Protein AF-A0A3M0IEF9-F1 (afdb_monomer_lite)

Organism: NCBI:txid943815

Sequence (135 aa):
MVAGTNDALRLRRPGAFRRDAESLIRDVRLRLGEEVPLVFAGLPRIDGLAALPRRLRLPMSFYVRLLDHKLKTAATRGAAVFHLPSGGPPDLPGDWLAADRFHPSPAGYRAWGRVLASRLATLTETACPPPAADA

InterPro domains:
  IPR013830 SGNH hydrolase-type esterase domain [PF13472] (3-111)
  IPR036514 SGNH hydrolase superfamily [G3DSA:3.40.50.1110] (1-123)

Radius of gyration: 16.73 Å; chains: 1; bounding box: 41×30×55 Å

Secondary structure (DSSP, 8-state):
-B-SHHHHHTT--HHHHHHHHHHHHHHHHHHHTTTS-EEEEPPPP-TT-TTS-HHHHHHHHHHHHHHHHHHHHHHTTSTTEEEE----S-SSSS--B-TTSSSBPHHHHHHHHHHHHHHHHHHHHHHSPPPPPP-

Foldseek 3Di:
DEDQPVCLVVVPPLVNLLVVLLVVLVVCCVPPNLVDAAEDAAFEQCLPQPLDDPVCSVVSNVSSVSSSVSNQVSQVVGRNRYYDHLYYQDPDDDQQDDPSSPHGDPVVVVVSVVVVVVVVVVVCVVPPPPPDPDD

pLDDT: mean 83.56, std 12.31, range [47.25, 95.81]

Structure (mmCIF, N/CA/C/O backbone):
data_AF-A0A3M0IEF9-F1
#
_entry.id   AF-A0A3M0IEF9-F1
#
loop_
_atom_site.group_PDB
_atom_site.id
_atom_site.type_symbol
_atom_site.label_atom_id
_atom_site.label_alt_id
_atom_site.label_comp_id
_atom_site.label_asym_id
_atom_site.label_entity_id
_atom_site.label_seq_id
_atom_site.pdbx_PDB_ins_code
_atom_site.Cartn_x
_atom_site.Cartn_y
_atom_site.Cartn_z
_atom_site.occupancy
_atom_site.B_iso_or_equiv
_atom_site.auth_seq_id
_atom_site.auth_comp_id
_atom_site.auth_asym_id
_atom_site.auth_atom_id
_atom_site.pdbx_PDB_model_num
ATOM 1 N N . MET A 1 1 ? -4.758 -4.369 4.582 1.00 47.25 1 MET A N 1
ATOM 2 C CA . MET A 1 1 ? -5.015 -4.434 3.119 1.00 47.25 1 MET A CA 1
ATOM 3 C C . MET A 1 1 ? -3.740 -4.093 2.354 1.00 47.25 1 MET A C 1
ATOM 5 O O . MET A 1 1 ? -2.970 -3.275 2.848 1.00 47.25 1 MET A O 1
ATOM 9 N N . VAL A 1 2 ? -3.528 -4.698 1.180 1.00 57.09 2 VAL A N 1
ATOM 10 C CA . VAL A 1 2 ? -2.404 -4.413 0.274 1.00 57.09 2 VAL A CA 1
ATOM 11 C C . VAL A 1 2 ? -2.979 -3.850 -1.025 1.00 57.09 2 VAL A C 1
ATOM 13 O O . VAL A 1 2 ? -3.513 -4.593 -1.842 1.00 57.09 2 VAL A O 1
ATOM 16 N N . ALA A 1 3 ? -2.927 -2.533 -1.188 1.00 61.09 3 ALA A N 1
ATOM 17 C CA . ALA A 1 3 ? -3.381 -1.826 -2.383 1.00 61.09 3 ALA A CA 1
ATOM 18 C C . ALA A 1 3 ? -2.466 -0.614 -2.615 1.00 61.09 3 ALA A C 1
ATOM 20 O O . ALA A 1 3 ? -1.934 -0.062 -1.654 1.00 61.09 3 ALA A O 1
ATOM 21 N N . GLY A 1 4 ? -2.255 -0.211 -3.873 1.00 69.19 4 GLY A N 1
ATOM 22 C CA . GLY A 1 4 ? -1.474 0.991 -4.194 1.00 69.19 4 GLY A CA 1
ATOM 23 C C . GLY A 1 4 ? -0.382 0.827 -5.251 1.00 69.19 4 GLY A C 1
ATOM 24 O O . GLY A 1 4 ? -0.127 1.776 -5.986 1.00 69.19 4 GLY A O 1
ATOM 25 N N . THR A 1 5 ? 0.241 -0.349 -5.412 1.00 73.88 5 THR A N 1
ATOM 26 C CA . THR A 1 5 ? 1.252 -0.537 -6.479 1.00 73.88 5 THR A CA 1
ATOM 27 C C . THR A 1 5 ? 0.617 -0.455 -7.868 1.00 73.88 5 THR A C 1
ATOM 29 O O . THR A 1 5 ? 1.138 0.224 -8.747 1.00 73.88 5 THR A O 1
ATOM 32 N N . ASN A 1 6 ? -0.552 -1.073 -8.058 1.00 80.12 6 ASN A N 1
ATOM 33 C CA . ASN A 1 6 ? -1.293 -0.981 -9.320 1.00 80.12 6 ASN A CA 1
ATOM 34 C C . ASN A 1 6 ? -1.809 0.440 -9.579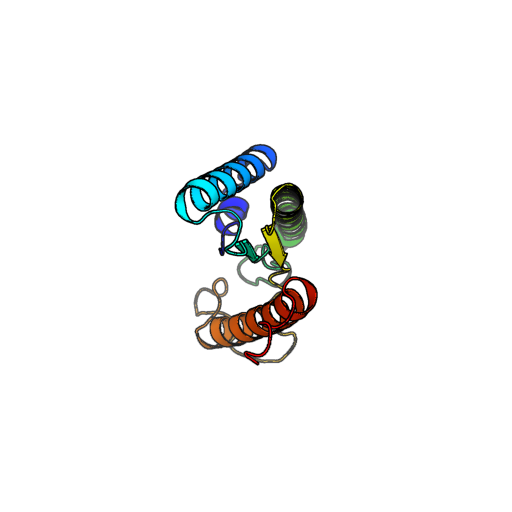 1.00 80.12 6 ASN A C 1
ATOM 36 O O . ASN A 1 6 ? -1.775 0.905 -10.716 1.00 80.12 6 ASN A O 1
ATOM 40 N N . ASP A 1 7 ? -2.235 1.150 -8.536 1.00 81.56 7 ASP A N 1
ATOM 41 C CA . ASP A 1 7 ? -2.638 2.555 -8.618 1.00 81.56 7 ASP A CA 1
ATOM 42 C C . ASP A 1 7 ? -1.467 3.455 -9.019 1.00 81.56 7 ASP A C 1
ATOM 44 O O . ASP A 1 7 ? -1.632 4.354 -9.845 1.00 81.56 7 ASP A O 1
ATOM 48 N N . ALA A 1 8 ? -0.270 3.167 -8.498 1.00 78.62 8 ALA A N 1
ATOM 49 C CA . ALA A 1 8 ? 0.958 3.845 -8.883 1.00 78.62 8 ALA A CA 1
ATOM 50 C C . ALA A 1 8 ? 1.296 3.602 -10.359 1.00 78.62 8 ALA A C 1
ATOM 52 O O . ALA A 1 8 ? 1.557 4.553 -11.093 1.00 78.62 8 ALA A O 1
ATOM 53 N N . LEU A 1 9 ? 1.238 2.345 -10.813 1.00 79.75 9 LEU A N 1
ATOM 54 C CA . LEU A 1 9 ? 1.492 1.977 -12.211 1.00 79.75 9 LEU A CA 1
ATOM 55 C C . LEU A 1 9 ? 0.469 2.584 -13.180 1.00 79.75 9 LEU A C 1
ATOM 57 O O . LEU A 1 9 ? 0.818 2.933 -14.303 1.00 79.75 9 LEU A O 1
ATOM 61 N N . ARG A 1 10 ? -0.786 2.736 -12.746 1.00 84.69 10 ARG A N 1
ATOM 62 C CA . ARG A 1 10 ? -1.868 3.356 -13.527 1.00 84.69 10 ARG A CA 1
ATOM 63 C C . ARG A 1 10 ? -1.945 4.876 -13.367 1.00 84.69 10 ARG A C 1
ATOM 65 O O . ARG A 1 10 ? -2.877 5.486 -13.887 1.00 84.69 10 ARG A O 1
ATOM 72 N N . LEU A 1 11 ? -1.002 5.489 -12.647 1.00 85.62 11 LEU A N 1
ATOM 73 C CA . LEU A 1 11 ? -0.954 6.931 -12.395 1.00 85.62 11 LEU A CA 1
ATOM 74 C C . LEU A 1 11 ? -2.266 7.488 -11.809 1.00 85.62 11 LEU A C 1
ATOM 76 O O . LEU A 1 11 ? -2.747 8.568 -12.176 1.00 85.62 11 LEU A O 1
ATOM 80 N N . ARG A 1 12 ? -2.861 6.753 -10.861 1.00 91.38 12 ARG A N 1
ATOM 81 C CA . ARG A 1 12 ? -4.086 7.163 -10.168 1.00 91.38 12 ARG A CA 1
ATOM 82 C C . ARG A 1 12 ? -3.866 8.485 -9.434 1.00 91.38 12 ARG A C 1
ATOM 84 O O . ARG A 1 12 ? -3.071 8.579 -8.506 1.00 91.38 12 ARG A O 1
ATOM 91 N N . ARG A 1 13 ? -4.632 9.520 -9.797 1.00 94.38 13 ARG A N 1
ATOM 92 C CA . ARG A 1 13 ? -4.536 10.854 -9.173 1.00 94.38 13 ARG A CA 1
ATOM 93 C C . ARG A 1 13 ? -4.494 10.744 -7.634 1.00 94.38 13 ARG A C 1
ATOM 95 O O . ARG A 1 13 ? -5.427 10.175 -7.069 1.00 94.38 13 ARG A O 1
ATOM 102 N N . PRO A 1 14 ? -3.507 11.345 -6.938 1.00 94.62 14 PRO A N 1
ATOM 103 C CA . PRO A 1 14 ? -3.331 11.152 -5.493 1.00 94.62 14 PRO A CA 1
ATOM 104 C C . PRO A 1 14 ? -4.563 11.503 -4.649 1.00 94.62 14 PRO A C 1
ATOM 106 O O . PRO A 1 14 ? -4.851 10.852 -3.650 1.00 94.62 14 PRO A O 1
ATOM 109 N N . GLY A 1 15 ? -5.322 12.524 -5.059 1.00 94.75 15 GLY A N 1
ATOM 110 C CA . GLY A 1 15 ? -6.578 12.883 -4.397 1.00 94.75 15 GLY A CA 1
ATOM 111 C C . GLY A 1 15 ? -7.692 11.851 -4.596 1.00 94.75 15 GLY A C 1
ATOM 112 O O . GLY A 1 15 ? -8.485 11.651 -3.684 1.00 94.75 15 GLY A O 1
ATOM 113 N N . ALA A 1 16 ? -7.743 11.187 -5.756 1.00 94.31 16 ALA A N 1
ATOM 114 C CA . ALA A 1 16 ? -8.682 10.095 -6.001 1.00 94.31 16 ALA A CA 1
ATOM 115 C C . ALA A 1 16 ? -8.291 8.862 -5.183 1.00 94.31 16 ALA A C 1
ATOM 117 O O . ALA A 1 16 ? -9.122 8.358 -4.447 1.00 94.31 16 ALA A O 1
ATOM 118 N N . PHE A 1 17 ? -7.009 8.486 -5.196 1.00 94.56 17 PHE A N 1
ATOM 119 C CA . PHE A 1 17 ? -6.489 7.388 -4.379 1.00 94.56 17 PHE A CA 1
ATOM 120 C C . PHE A 1 17 ? -6.793 7.566 -2.880 1.00 94.56 17 PHE A C 1
ATOM 122 O O . PHE A 1 17 ? -7.253 6.634 -2.227 1.00 94.56 17 PHE A O 1
ATOM 129 N N . ARG A 1 18 ? -6.623 8.783 -2.334 1.00 95.19 18 ARG A N 1
ATOM 130 C CA . ARG A 1 18 ? -7.014 9.076 -0.944 1.00 95.19 18 ARG A CA 1
ATOM 131 C C . ARG A 1 18 ? -8.507 8.840 -0.706 1.00 95.19 18 ARG A C 1
ATOM 133 O O . ARG A 1 18 ? -8.856 8.216 0.284 1.00 95.19 18 ARG A O 1
ATOM 140 N N . ARG A 1 19 ? -9.370 9.349 -1.591 1.00 95.38 19 ARG A N 1
ATOM 141 C CA . ARG A 1 19 ? -10.827 9.182 -1.462 1.00 95.38 19 ARG A CA 1
ATOM 142 C C . ARG A 1 19 ? -11.241 7.719 -1.562 1.00 95.38 19 ARG A C 1
ATOM 144 O O . ARG A 1 19 ? -12.121 7.301 -0.823 1.00 95.38 19 ARG A O 1
ATOM 151 N N . ASP A 1 20 ? -10.591 6.957 -2.435 1.00 94.44 20 ASP A N 1
ATOM 152 C CA . ASP A 1 20 ? -10.822 5.521 -2.587 1.00 94.44 20 ASP A CA 1
ATOM 153 C C . ASP A 1 20 ? -10.462 4.793 -1.269 1.00 94.44 20 ASP A C 1
ATOM 155 O O . ASP A 1 20 ? -11.247 3.987 -0.770 1.00 94.44 20 ASP A O 1
ATOM 159 N N . ALA A 1 21 ? -9.342 5.158 -0.628 1.00 94.62 21 ALA A N 1
ATOM 160 C CA . ALA A 1 21 ? -8.966 4.641 0.692 1.00 94.62 21 ALA A CA 1
ATOM 161 C C . ALA A 1 21 ? -9.931 5.076 1.814 1.00 94.62 21 ALA A C 1
ATOM 163 O O . ALA A 1 21 ? -10.319 4.251 2.637 1.00 94.62 21 ALA A O 1
ATOM 164 N N . GLU A 1 22 ? -10.352 6.345 1.843 1.00 95.81 22 GLU A N 1
ATOM 165 C CA . GLU A 1 22 ? -11.343 6.865 2.802 1.00 95.81 22 GLU A CA 1
ATOM 166 C C . GLU A 1 22 ? -12.699 6.147 2.651 1.00 95.81 22 GLU A C 1
ATOM 168 O O . GLU A 1 22 ? -13.323 5.784 3.648 1.00 95.81 22 GLU A O 1
ATOM 173 N N . SER A 1 23 ? -13.128 5.876 1.412 1.00 95.25 23 SER A N 1
ATOM 174 C CA . SER A 1 23 ? -14.337 5.098 1.122 1.00 95.25 23 SER A CA 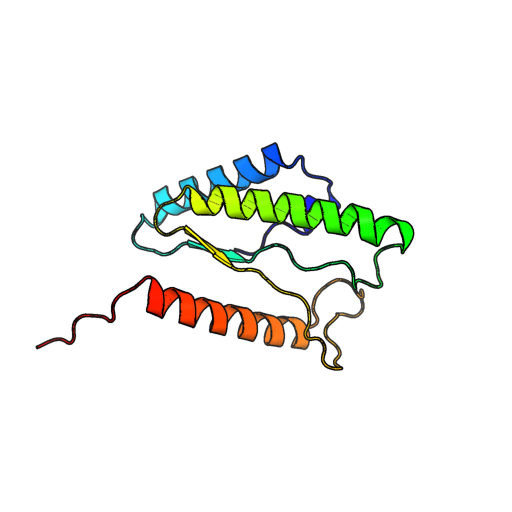1
ATOM 175 C C . SER A 1 23 ? -14.218 3.678 1.656 1.00 95.25 23 SER A C 1
ATOM 177 O O . SER A 1 23 ? -15.114 3.213 2.348 1.00 95.25 23 SER A O 1
ATOM 179 N N . LEU A 1 24 ? -13.091 3.012 1.398 1.00 94.12 24 LEU A N 1
ATOM 180 C CA . LEU A 1 24 ? -12.866 1.661 1.892 1.00 94.12 24 LEU A CA 1
ATOM 181 C C . LEU A 1 24 ? -12.889 1.593 3.423 1.00 94.12 24 LEU A C 1
ATOM 183 O O . LEU A 1 24 ? -13.494 0.677 3.973 1.00 94.12 24 LEU A O 1
ATOM 187 N N . ILE A 1 25 ? -12.247 2.546 4.111 1.00 95.06 25 ILE A N 1
ATOM 188 C CA . ILE A 1 25 ? -12.283 2.624 5.580 1.00 95.06 25 ILE A CA 1
ATOM 189 C C . ILE A 1 25 ? -13.736 2.681 6.046 1.00 95.06 25 ILE A C 1
ATOM 191 O O . ILE A 1 25 ? -14.142 1.861 6.865 1.00 95.06 25 ILE A O 1
ATOM 195 N N . ARG A 1 26 ? -14.530 3.606 5.494 1.00 95.62 26 ARG A N 1
ATOM 196 C CA . ARG A 1 26 ? -15.948 3.746 5.840 1.00 95.62 26 ARG A CA 1
ATOM 197 C C . ARG A 1 26 ? -16.714 2.443 5.607 1.00 95.62 26 ARG A C 1
ATOM 199 O O . ARG A 1 26 ? -17.435 2.003 6.494 1.00 95.62 26 ARG A O 1
ATOM 206 N N . ASP A 1 27 ? -16.537 1.812 4.453 1.00 95.38 27 ASP A N 1
ATOM 207 C CA . ASP A 1 27 ? -17.291 0.612 4.080 1.00 95.38 27 ASP A CA 1
ATOM 208 C C . ASP A 1 27 ? -16.922 -0.597 4.963 1.00 95.38 27 ASP A C 1
ATOM 210 O O . ASP A 1 27 ? -17.785 -1.409 5.299 1.00 95.38 27 ASP A O 1
ATOM 214 N N . VAL A 1 28 ? -15.660 -0.699 5.397 1.00 94.56 28 VAL A N 1
ATOM 215 C CA . VAL A 1 28 ? -15.220 -1.694 6.388 1.00 94.56 28 VAL A CA 1
ATOM 216 C C . VAL A 1 28 ? -15.813 -1.391 7.764 1.00 94.56 28 VAL A C 1
ATOM 218 O O . VAL A 1 28 ? -16.334 -2.301 8.407 1.00 94.56 28 VAL A O 1
ATOM 221 N N . ARG A 1 29 ? -15.796 -0.125 8.202 1.00 94.00 29 ARG A N 1
ATOM 222 C CA . ARG A 1 29 ? -16.377 0.295 9.489 1.00 94.00 29 ARG A CA 1
ATOM 223 C C . ARG A 1 29 ? -17.871 0.022 9.574 1.00 94.00 29 ARG A C 1
ATOM 225 O O . ARG A 1 29 ? -18.328 -0.474 10.596 1.00 94.00 29 ARG A O 1
ATOM 232 N N . LEU A 1 30 ? -18.608 0.238 8.486 1.00 95.38 30 LEU A N 1
ATOM 233 C CA . LEU A 1 30 ? -20.035 -0.089 8.412 1.00 95.38 30 LEU A CA 1
ATOM 234 C C . LEU A 1 30 ? -20.329 -1.583 8.617 1.00 95.38 30 LEU A C 1
ATOM 236 O O . LEU A 1 30 ? -21.442 -1.928 8.998 1.00 95.38 30 LEU A O 1
ATOM 240 N N . ARG A 1 31 ? -19.362 -2.471 8.352 1.00 95.38 31 ARG A N 1
ATOM 241 C CA . ARG A 1 31 ? -19.542 -3.928 8.459 1.00 95.38 31 ARG A CA 1
ATOM 242 C C . ARG A 1 31 ? -18.954 -4.528 9.730 1.00 95.38 31 ARG A C 1
ATOM 244 O O . ARG A 1 31 ? -19.496 -5.509 10.221 1.00 95.38 31 ARG A O 1
ATOM 251 N N . LEU A 1 32 ? -17.833 -3.992 10.210 1.00 93.31 32 LEU A N 1
ATOM 252 C CA . LEU A 1 32 ? -17.039 -4.583 11.294 1.00 93.31 32 LEU A CA 1
ATOM 253 C C . LEU A 1 32 ? -16.974 -3.714 12.559 1.00 93.31 32 LEU A C 1
ATOM 255 O O . LEU A 1 32 ? -16.393 -4.142 13.550 1.00 93.31 32 LEU A O 1
ATOM 259 N N . GLY A 1 33 ? -17.532 -2.500 12.534 1.00 90.75 33 GLY A N 1
ATOM 260 C CA . GLY A 1 33 ? -17.438 -1.553 13.645 1.00 90.75 33 GLY A CA 1
ATOM 261 C C . GLY A 1 33 ? -16.040 -0.951 13.822 1.00 90.75 33 GLY A C 1
ATOM 262 O O . GLY A 1 33 ? -15.133 -1.149 13.005 1.00 90.75 33 GLY A O 1
ATOM 263 N N . GLU A 1 34 ? -15.868 -0.159 14.881 1.00 88.88 34 GLU A N 1
ATOM 264 C CA . GLU A 1 34 ? -14.597 0.507 15.215 1.00 88.88 34 GLU A CA 1
ATOM 265 C C . GLU A 1 34 ? -13.667 -0.349 16.083 1.00 88.88 34 GLU A C 1
ATOM 267 O O . GLU A 1 34 ? -12.459 -0.120 16.084 1.00 88.88 34 GLU A O 1
ATOM 272 N N . GLU A 1 35 ? -14.208 -1.378 16.740 1.00 86.31 35 GLU A N 1
ATOM 273 C CA . GLU A 1 35 ? -13.473 -2.270 17.646 1.00 86.31 35 GLU A CA 1
ATOM 274 C C . GLU A 1 35 ? -12.418 -3.116 16.926 1.00 86.31 35 GLU A C 1
ATOM 276 O O . GLU A 1 35 ? -11.394 -3.457 17.508 1.00 86.31 35 GLU A O 1
ATOM 281 N N . VAL A 1 36 ? -12.632 -3.430 15.643 1.00 88.88 36 VAL A N 1
ATOM 282 C CA . VAL A 1 36 ? -11.690 -4.220 14.840 1.00 88.88 36 VAL A CA 1
ATOM 283 C C . VAL A 1 36 ? -10.607 -3.303 14.258 1.00 88.88 36 VAL A C 1
ATOM 285 O O . VAL A 1 36 ? -10.917 -2.493 13.382 1.00 88.88 36 VAL A O 1
ATOM 288 N N . PRO A 1 37 ? -9.325 -3.403 14.650 1.00 90.38 37 PRO A N 1
ATOM 289 C CA . PRO A 1 37 ? -8.287 -2.536 14.101 1.00 90.38 37 PRO A CA 1
ATOM 290 C C . PRO A 1 37 ? -8.131 -2.724 12.589 1.00 90.38 37 PRO A C 1
ATOM 292 O O . PRO A 1 37 ? -8.048 -3.847 12.087 1.00 90.38 37 PRO A O 1
ATOM 295 N N . LEU A 1 38 ? -8.043 -1.618 11.849 1.00 92.31 38 LEU A N 1
ATOM 296 C CA . LEU A 1 38 ? -7.789 -1.651 10.411 1.00 92.31 38 LEU A CA 1
ATOM 297 C C . LEU A 1 38 ? -6.354 -1.221 10.139 1.00 92.31 38 LEU A C 1
ATOM 299 O O . LEU A 1 38 ? -5.941 -0.136 10.536 1.00 92.31 38 LEU A O 1
ATOM 303 N N . VAL A 1 39 ? -5.603 -2.041 9.405 1.00 92.31 39 VAL A N 1
ATOM 304 C CA . VAL A 1 39 ? -4.208 -1.734 9.074 1.00 92.31 39 VAL A CA 1
ATOM 305 C C . VAL A 1 39 ? -3.981 -1.736 7.567 1.00 92.31 39 VAL A C 1
ATOM 307 O O . VAL A 1 39 ? -4.239 -2.719 6.856 1.00 92.31 39 VAL A O 1
ATOM 310 N N . PHE A 1 40 ? -3.457 -0.621 7.067 1.00 93.12 40 PHE A N 1
ATOM 311 C CA . PHE A 1 40 ? -2.915 -0.512 5.722 1.00 93.12 40 PHE A CA 1
ATOM 312 C C . PHE A 1 40 ? -1.440 -0.887 5.724 1.00 93.12 40 PHE A C 1
ATOM 314 O O . PHE A 1 40 ? -0.644 -0.274 6.435 1.00 93.12 40 PHE A O 1
ATOM 321 N N . ALA A 1 41 ? -1.072 -1.857 4.888 1.00 91.25 41 ALA A N 1
ATOM 322 C CA . ALA A 1 41 ? 0.314 -1.993 4.480 1.00 91.25 41 ALA A CA 1
ATOM 323 C C . ALA A 1 41 ? 0.597 -0.873 3.474 1.00 91.25 41 ALA A C 1
ATOM 325 O O . ALA A 1 41 ? -0.126 -0.728 2.487 1.00 91.25 41 ALA A O 1
ATOM 326 N N . GLY A 1 42 ? 1.610 -0.062 3.757 1.00 91.06 42 GLY A N 1
ATOM 327 C CA . GLY A 1 42 ? 2.036 1.031 2.896 1.00 91.06 42 GLY A CA 1
ATOM 328 C C . GLY A 1 42 ? 2.485 0.545 1.522 1.00 91.06 42 GLY A C 1
ATOM 329 O O . GLY A 1 42 ? 2.596 -0.651 1.260 1.00 91.06 42 GLY A O 1
ATOM 330 N N . LEU A 1 43 ? 2.775 1.470 0.620 1.00 89.94 43 LEU A N 1
ATOM 331 C CA . LEU A 1 43 ? 3.291 1.084 -0.687 1.00 89.94 43 LEU A CA 1
ATOM 332 C C . LEU A 1 43 ? 4.774 0.685 -0.573 1.00 89.94 43 LEU A C 1
ATOM 334 O O . LEU A 1 43 ? 5.514 1.258 0.235 1.00 89.94 43 LEU A O 1
ATOM 338 N N . PRO A 1 44 ? 5.228 -0.302 -1.365 1.00 84.88 44 PRO A N 1
ATOM 339 C CA . PRO A 1 44 ? 6.600 -0.775 -1.302 1.00 84.88 44 PRO A CA 1
ATOM 340 C C . PRO A 1 44 ? 7.575 0.255 -1.869 1.00 84.88 44 PRO A C 1
ATOM 342 O O . PRO A 1 44 ? 7.247 1.069 -2.734 1.00 84.88 44 PRO A O 1
ATOM 345 N N . ARG A 1 45 ? 8.827 0.158 -1.431 1.00 81.81 45 ARG A N 1
ATOM 346 C CA . ARG A 1 45 ? 9.948 0.820 -2.101 1.00 81.81 45 ARG A CA 1
ATOM 347 C C . ARG A 1 45 ? 10.198 0.171 -3.465 1.00 81.81 45 ARG A C 1
ATOM 349 O O . ARG A 1 45 ? 10.373 -1.040 -3.544 1.00 81.81 45 ARG A O 1
ATOM 356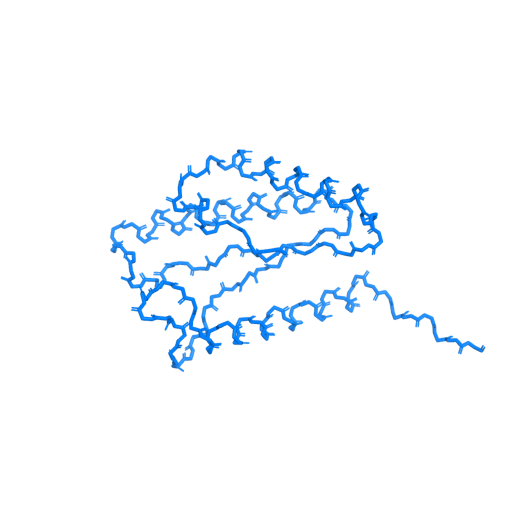 N N . ILE A 1 46 ? 10.203 0.974 -4.530 1.00 80.00 46 ILE A N 1
ATOM 357 C CA . ILE A 1 46 ? 10.356 0.499 -5.920 1.00 80.00 46 ILE A CA 1
ATOM 358 C C . ILE A 1 46 ? 11.653 0.967 -6.593 1.00 80.00 46 ILE A C 1
ATOM 360 O O . ILE A 1 46 ? 11.905 0.643 -7.752 1.00 80.00 46 ILE A O 1
ATOM 364 N N . ASP A 1 47 ? 12.494 1.710 -5.875 1.00 73.94 47 ASP A N 1
ATOM 365 C CA . ASP A 1 47 ? 13.774 2.242 -6.348 1.00 73.94 47 ASP A CA 1
ATOM 366 C C . ASP A 1 47 ? 14.747 1.140 -6.806 1.00 73.94 47 ASP A C 1
ATOM 368 O O . ASP A 1 47 ? 15.504 1.342 -7.759 1.00 73.94 47 ASP A O 1
ATOM 372 N N . GLY A 1 48 ? 14.668 -0.044 -6.188 1.00 73.06 48 GLY A N 1
ATOM 373 C CA . GLY A 1 48 ? 15.477 -1.219 -6.523 1.00 73.06 48 GLY A CA 1
ATOM 374 C C . GLY A 1 48 ? 14.916 -2.124 -7.628 1.00 73.06 48 GLY A C 1
ATOM 375 O O . GLY A 1 48 ? 15.573 -3.096 -7.994 1.00 73.06 48 GLY A O 1
ATOM 376 N N . LEU A 1 49 ? 13.726 -1.849 -8.182 1.00 74.25 49 LEU A N 1
ATOM 377 C CA . LEU A 1 49 ? 13.110 -2.754 -9.159 1.00 74.25 49 LEU A CA 1
ATOM 378 C C . LEU A 1 49 ? 13.851 -2.732 -10.502 1.00 74.25 49 LEU A C 1
ATOM 380 O O . LEU A 1 49 ? 13.860 -1.738 -11.236 1.00 74.25 49 LEU A O 1
ATOM 384 N N . ALA A 1 50 ? 14.432 -3.879 -10.860 1.00 70.75 50 ALA A N 1
ATOM 385 C CA . ALA A 1 50 ? 15.146 -4.070 -12.119 1.00 70.75 50 ALA A CA 1
ATOM 386 C C . ALA A 1 50 ? 14.226 -3.957 -13.346 1.00 70.75 50 ALA A C 1
ATOM 388 O O . ALA A 1 50 ? 14.686 -3.554 -14.413 1.00 70.75 50 ALA A O 1
ATOM 389 N N . ALA A 1 51 ? 12.940 -4.286 -13.191 1.00 75.75 51 ALA A N 1
ATOM 390 C CA . ALA A 1 51 ? 11.925 -4.161 -14.234 1.00 75.75 51 ALA A CA 1
ATOM 391 C C . ALA A 1 51 ? 11.616 -2.702 -14.619 1.00 75.75 51 ALA A C 1
ATOM 393 O O . ALA A 1 51 ? 11.115 -2.451 -15.713 1.00 75.75 51 ALA A O 1
ATOM 394 N N . LEU A 1 52 ? 11.931 -1.726 -13.757 1.00 76.88 52 LEU A N 1
ATOM 395 C CA . LEU A 1 52 ? 11.630 -0.326 -14.024 1.00 76.88 52 LEU A CA 1
ATOM 396 C C . LEU A 1 52 ? 12.786 0.352 -14.787 1.00 76.88 52 LEU A C 1
ATOM 398 O O . LEU A 1 52 ? 13.929 0.327 -14.302 1.00 76.88 52 LEU A O 1
ATOM 402 N N . PRO A 1 53 ? 12.521 1.009 -15.939 1.00 84.62 53 PRO A N 1
ATOM 403 C CA . PRO A 1 53 ? 13.547 1.731 -16.684 1.00 84.62 53 PRO A CA 1
ATOM 404 C C . PRO A 1 53 ? 14.266 2.740 -15.789 1.00 84.62 53 PRO A C 1
ATOM 406 O O . PRO A 1 53 ? 13.626 3.503 -15.066 1.00 84.62 53 PRO A O 1
ATOM 409 N N . ARG A 1 54 ? 15.603 2.794 -15.856 1.00 85.75 54 ARG A N 1
ATOM 410 C CA . ARG A 1 54 ? 16.438 3.625 -14.963 1.00 85.75 54 ARG A CA 1
ATOM 411 C C . ARG A 1 54 ? 15.996 5.094 -14.908 1.00 85.75 54 ARG A C 1
ATOM 413 O O . ARG A 1 54 ? 16.031 5.695 -13.841 1.00 85.75 54 ARG A O 1
ATOM 420 N N . ARG A 1 55 ? 15.528 5.647 -16.034 1.00 87.62 55 ARG A N 1
ATOM 421 C CA . ARG A 1 55 ? 15.017 7.029 -16.140 1.00 87.62 55 ARG A CA 1
ATOM 422 C C . ARG A 1 55 ? 13.708 7.247 -15.366 1.00 87.62 55 ARG A C 1
ATOM 424 O O . ARG A 1 55 ? 13.461 8.348 -14.895 1.00 87.62 55 ARG A O 1
ATOM 431 N N . LEU A 1 56 ? 12.898 6.199 -15.209 1.00 87.25 56 LEU A N 1
ATOM 432 C CA . LEU A 1 56 ? 11.607 6.236 -14.518 1.00 87.25 56 LEU A CA 1
ATOM 433 C C . LEU A 1 56 ? 11.702 5.873 -13.034 1.00 87.25 56 LEU A C 1
ATOM 435 O O . LEU A 1 56 ? 10.759 6.144 -12.297 1.00 87.25 56 LEU A O 1
ATOM 439 N N . ARG A 1 57 ? 12.829 5.323 -12.564 1.00 86.44 57 ARG A N 1
ATOM 440 C CA . ARG A 1 57 ? 12.994 4.934 -11.152 1.00 86.44 57 ARG A CA 1
ATOM 441 C C . ARG A 1 57 ? 12.765 6.087 -10.190 1.00 86.44 57 ARG A C 1
ATOM 443 O O . ARG A 1 57 ? 11.998 5.933 -9.245 1.00 86.44 57 ARG A O 1
ATOM 450 N N . LEU A 1 58 ? 13.390 7.237 -10.442 1.00 88.56 58 LEU A N 1
ATOM 451 C CA . LEU A 1 58 ? 13.286 8.388 -9.546 1.00 88.56 58 LEU A CA 1
ATOM 452 C C . LEU A 1 58 ? 11.864 8.987 -9.556 1.00 88.56 58 LEU A C 1
ATOM 454 O O . LEU A 1 58 ? 11.264 9.053 -8.481 1.00 88.56 58 LEU A O 1
ATOM 458 N N . PRO A 1 59 ? 11.267 9.336 -10.720 1.00 90.56 59 PRO A N 1
ATOM 459 C CA . PRO A 1 59 ? 9.902 9.868 -10.761 1.00 90.56 59 PRO A CA 1
ATOM 460 C C . PRO A 1 59 ? 8.867 8.914 -10.159 1.00 90.56 59 PRO A C 1
ATOM 462 O O . PRO A 1 59 ? 8.030 9.335 -9.364 1.00 90.56 59 PRO A O 1
ATOM 465 N N . MET A 1 60 ? 8.954 7.618 -10.471 1.00 89.00 60 MET A N 1
ATOM 466 C CA . MET A 1 60 ? 8.024 6.629 -9.925 1.00 89.00 60 MET A CA 1
ATOM 467 C C . MET A 1 60 ? 8.211 6.438 -8.423 1.00 89.00 60 MET A C 1
ATOM 469 O O . MET A 1 60 ? 7.223 6.312 -7.710 1.00 89.00 60 MET A O 1
ATOM 473 N N . SER A 1 61 ? 9.446 6.475 -7.916 1.00 88.75 61 SER A N 1
ATOM 474 C CA . SER A 1 61 ? 9.694 6.408 -6.471 1.00 88.75 61 SER A CA 1
ATOM 475 C C . SER A 1 61 ? 9.062 7.592 -5.739 1.00 88.75 61 SER A C 1
ATOM 477 O O . SER A 1 61 ? 8.424 7.404 -4.705 1.00 88.75 61 SER A O 1
ATOM 479 N N . PHE A 1 62 ? 9.174 8.809 -6.283 1.00 91.81 62 PHE A N 1
ATOM 480 C CA . PHE A 1 62 ? 8.470 9.969 -5.729 1.00 91.81 62 PHE A CA 1
ATOM 481 C C . PHE A 1 62 ? 6.958 9.791 -5.776 1.00 91.81 62 PHE A C 1
ATOM 483 O O . PHE A 1 62 ? 6.271 10.082 -4.797 1.00 91.81 62 PHE A O 1
ATOM 490 N N . TYR A 1 63 ? 6.444 9.283 -6.890 1.00 92.62 63 TYR A N 1
ATOM 491 C CA . TYR A 1 63 ? 5.018 9.084 -7.069 1.00 92.62 63 TYR A CA 1
ATOM 492 C C . TYR A 1 63 ? 4.439 8.041 -6.105 1.00 92.62 63 TYR A C 1
ATOM 494 O O . TYR A 1 63 ? 3.426 8.292 -5.455 1.00 92.62 63 TYR A O 1
ATOM 502 N N . VAL A 1 64 ? 5.127 6.914 -5.925 1.00 91.56 64 VAL A N 1
ATOM 503 C CA . VAL A 1 64 ? 4.764 5.889 -4.941 1.00 91.56 64 VAL A CA 1
ATOM 504 C C . VAL A 1 64 ? 4.785 6.454 -3.524 1.00 91.56 64 VAL A C 1
ATOM 506 O O . VAL A 1 64 ? 3.827 6.259 -2.781 1.00 91.56 64 VAL A O 1
ATOM 509 N N . ARG A 1 65 ? 5.816 7.226 -3.157 1.00 92.12 65 ARG A N 1
ATOM 510 C CA . ARG A 1 65 ? 5.881 7.896 -1.845 1.00 92.12 65 ARG A CA 1
ATOM 511 C C . ARG A 1 65 ? 4.749 8.903 -1.649 1.00 92.12 65 ARG A C 1
ATOM 513 O O . ARG A 1 65 ? 4.238 9.041 -0.541 1.00 92.12 65 ARG A O 1
ATOM 520 N N . LEU A 1 66 ? 4.345 9.600 -2.710 1.00 94.50 66 LEU A N 1
ATOM 521 C CA . LEU A 1 66 ? 3.214 10.521 -2.669 1.00 94.50 66 LEU A CA 1
ATOM 522 C C . LEU A 1 66 ? 1.899 9.775 -2.415 1.00 94.50 66 LEU A C 1
ATOM 524 O O . LEU A 1 66 ? 1.113 10.218 -1.578 1.00 94.50 66 LEU A O 1
ATOM 528 N N . LEU A 1 67 ? 1.661 8.654 -3.100 1.00 94.81 67 LEU A N 1
ATOM 529 C CA . LEU A 1 67 ? 0.482 7.821 -2.855 1.00 94.81 67 LEU A CA 1
ATOM 530 C C . LEU A 1 67 ? 0.503 7.218 -1.445 1.00 94.81 67 LEU A C 1
ATOM 532 O O . LEU A 1 67 ? -0.499 7.312 -0.741 1.00 94.81 67 LEU A O 1
ATOM 536 N N . ASP A 1 68 ? 1.646 6.710 -0.984 1.00 94.62 68 ASP A N 1
ATOM 537 C CA . ASP A 1 68 ? 1.801 6.195 0.382 1.00 94.62 68 ASP A CA 1
ATOM 538 C C . ASP A 1 68 ? 1.498 7.261 1.442 1.00 94.62 68 ASP A C 1
ATOM 540 O O . ASP A 1 68 ? 0.763 7.018 2.398 1.00 94.62 68 ASP A O 1
ATOM 544 N N . HIS A 1 69 ? 1.959 8.495 1.227 1.00 94.94 69 HIS A N 1
ATOM 545 C CA . HIS A 1 69 ? 1.626 9.617 2.100 1.00 94.94 69 HIS A CA 1
ATOM 546 C C . HIS A 1 69 ? 0.116 9.913 2.128 1.00 94.94 69 HIS A C 1
ATOM 548 O O . HIS A 1 69 ? -0.443 10.232 3.184 1.00 94.94 69 HIS A O 1
ATOM 554 N N . LYS A 1 70 ? -0.578 9.789 0.987 1.00 95.56 70 LYS A N 1
ATOM 555 C CA . LYS A 1 70 ? -2.042 9.916 0.939 1.00 95.56 70 LYS A CA 1
ATOM 556 C C . LYS A 1 70 ? -2.747 8.774 1.667 1.00 95.56 70 LYS A C 1
ATOM 558 O O . LYS A 1 70 ? -3.717 9.056 2.368 1.00 95.56 70 LYS A O 1
ATOM 563 N N . LEU A 1 71 ? -2.240 7.544 1.570 1.00 95.06 71 LEU A N 1
ATOM 564 C CA . LEU A 1 71 ? -2.755 6.399 2.326 1.00 95.06 71 LEU A CA 1
ATOM 565 C C . LEU A 1 71 ? -2.601 6.617 3.833 1.00 95.06 71 LEU A C 1
ATOM 567 O O . LEU A 1 71 ? -3.561 6.466 4.584 1.00 95.06 71 LEU A O 1
ATOM 571 N N . LYS A 1 72 ? -1.418 7.070 4.266 1.00 95.25 72 LYS A N 1
ATOM 572 C CA . LYS A 1 72 ? -1.155 7.433 5.661 1.00 95.25 72 LYS A CA 1
ATOM 573 C C . LYS A 1 72 ? -2.096 8.534 6.150 1.00 95.25 72 LYS A C 1
ATOM 575 O O . LYS A 1 72 ? -2.644 8.417 7.238 1.00 95.25 72 LYS A O 1
ATOM 580 N N . THR A 1 73 ? -2.330 9.567 5.338 1.00 95.62 73 THR A N 1
ATOM 581 C CA . THR A 1 73 ? -3.263 10.656 5.683 1.00 95.62 73 THR A CA 1
ATOM 582 C C . THR A 1 73 ? -4.692 10.143 5.872 1.00 95.62 73 THR A C 1
ATOM 584 O O . THR A 1 73 ? -5.373 10.565 6.805 1.00 95.62 73 THR A O 1
ATOM 587 N N . ALA A 1 74 ? -5.153 9.238 5.002 1.00 94.62 74 ALA A N 1
ATOM 588 C CA . ALA A 1 74 ? -6.465 8.611 5.149 1.00 94.62 74 ALA A CA 1
ATOM 589 C C . ALA A 1 74 ? -6.549 7.800 6.453 1.00 94.62 74 ALA A C 1
ATOM 591 O O . ALA A 1 74 ? -7.514 7.948 7.197 1.00 94.62 74 ALA A O 1
ATOM 592 N N . ALA A 1 75 ? -5.509 7.020 6.772 1.00 93.81 75 ALA A N 1
ATOM 593 C CA . ALA A 1 75 ? -5.447 6.239 8.006 1.00 93.81 75 ALA A CA 1
ATOM 594 C C . ALA A 1 75 ? -5.503 7.121 9.265 1.00 93.81 75 ALA A C 1
ATOM 596 O O . ALA A 1 75 ? -6.317 6.871 10.142 1.00 93.81 75 ALA A O 1
ATOM 597 N N . THR A 1 76 ? -4.730 8.212 9.324 1.00 92.31 76 THR A N 1
ATOM 598 C CA . THR A 1 76 ? -4.676 9.101 10.507 1.00 92.31 76 THR A CA 1
ATOM 599 C C . THR A 1 76 ? -5.995 9.795 10.857 1.00 92.31 76 THR A C 1
ATOM 601 O O . THR A 1 76 ? -6.099 10.394 11.921 1.00 92.31 76 THR A O 1
ATOM 604 N N . ARG A 1 77 ? -6.990 9.765 9.963 1.00 88.94 77 ARG A N 1
ATOM 605 C CA . ARG A 1 77 ? -8.314 10.362 10.185 1.00 88.94 77 ARG A CA 1
ATOM 606 C C . ARG A 1 77 ? -9.329 9.380 10.767 1.00 88.94 77 ARG A C 1
ATOM 608 O O . ARG A 1 77 ? -10.378 9.825 11.216 1.00 88.94 77 ARG A O 1
ATOM 615 N N . GLY A 1 78 ? -9.061 8.076 10.703 1.00 84.31 78 GLY A N 1
ATOM 616 C CA . GLY A 1 78 ? -9.984 7.045 11.171 1.00 84.31 78 GLY A CA 1
ATOM 617 C C . GLY A 1 78 ? -9.647 6.566 12.581 1.00 84.31 78 GLY A C 1
ATOM 618 O O . GLY A 1 78 ? -8.479 6.354 12.903 1.00 84.31 78 GLY A O 1
ATOM 619 N N . ALA A 1 79 ? -10.670 6.328 13.403 1.00 86.12 79 ALA A N 1
ATOM 620 C CA . ALA A 1 79 ? -10.507 5.670 14.697 1.00 86.12 79 ALA A CA 1
ATOM 621 C C . ALA A 1 79 ? -9.992 4.233 14.507 1.00 86.12 79 ALA A C 1
ATOM 623 O O . ALA A 1 79 ? -10.485 3.506 13.638 1.00 86.12 79 ALA A O 1
ATOM 624 N N . ALA A 1 80 ? -8.972 3.840 15.278 1.00 89.69 80 ALA A N 1
ATOM 625 C CA . ALA A 1 80 ? -8.317 2.528 15.197 1.00 89.69 80 ALA A CA 1
ATOM 626 C C . ALA A 1 80 ? -7.878 2.121 13.769 1.00 89.69 80 ALA A C 1
ATOM 628 O O . ALA A 1 80 ? -7.932 0.942 13.400 1.00 89.69 80 ALA A O 1
ATOM 629 N N . VAL A 1 81 ? -7.484 3.098 12.940 1.00 93.38 81 VAL A N 1
ATOM 630 C CA . VAL A 1 81 ? -6.927 2.863 11.602 1.00 93.38 81 VAL A CA 1
ATOM 631 C C . VAL A 1 81 ? -5.442 3.208 11.594 1.00 93.38 81 VAL A C 1
ATOM 633 O O . VAL A 1 81 ? -5.037 4.321 11.920 1.00 93.38 81 VAL A O 1
ATOM 636 N N . PHE A 1 82 ? -4.618 2.259 11.165 1.00 92.75 82 PHE A N 1
ATOM 637 C CA . PHE A 1 82 ? -3.166 2.373 11.198 1.00 92.75 82 PHE A CA 1
ATOM 638 C C . PHE A 1 82 ? -2.567 2.249 9.801 1.00 92.75 82 PHE A C 1
ATOM 640 O O . PHE A 1 82 ? -3.045 1.506 8.941 1.00 92.75 82 PHE A O 1
ATOM 647 N N . HIS A 1 83 ? -1.469 2.966 9.586 1.00 93.69 83 HIS A N 1
ATOM 648 C CA . HIS A 1 83 ? -0.601 2.794 8.426 1.00 93.69 83 HIS A CA 1
ATOM 649 C C . HIS A 1 83 ? 0.716 2.191 8.896 1.00 93.69 83 HIS A C 1
ATOM 651 O O . HIS A 1 83 ? 1.395 2.757 9.753 1.00 93.69 83 HIS A O 1
ATOM 657 N N . LEU A 1 84 ? 1.066 1.040 8.330 1.00 91.50 84 LEU A N 1
ATOM 658 C CA . LEU A 1 84 ? 2.348 0.394 8.542 1.00 91.50 84 LEU A CA 1
ATOM 659 C C . LEU A 1 84 ? 3.211 0.551 7.297 1.00 91.50 84 LEU A C 1
ATOM 661 O O . LEU A 1 84 ? 2.788 0.129 6.223 1.00 91.50 84 LEU A O 1
ATOM 665 N N . PRO A 1 85 ? 4.448 1.061 7.408 1.00 87.75 85 PRO A N 1
ATOM 666 C CA . PRO A 1 85 ? 5.378 1.027 6.291 1.00 87.75 85 PRO A CA 1
ATOM 667 C C . PRO A 1 85 ? 5.568 -0.418 5.816 1.00 87.75 85 PRO A C 1
ATOM 669 O O . PRO A 1 85 ? 6.033 -1.265 6.579 1.00 87.75 85 PRO A O 1
ATOM 672 N N . SER A 1 86 ? 5.228 -0.695 4.553 1.00 79.38 86 SER A N 1
ATOM 673 C CA . SER A 1 86 ? 5.386 -2.033 3.962 1.00 79.38 86 SER A CA 1
ATOM 674 C C . SER A 1 86 ? 6.849 -2.470 3.893 1.00 79.38 86 SER A C 1
ATOM 676 O O . SER A 1 86 ? 7.138 -3.662 3.874 1.00 79.38 86 SER A O 1
ATOM 678 N N . GLY A 1 87 ? 7.775 -1.508 3.873 1.00 72.50 87 GLY A N 1
ATOM 679 C CA . GLY A 1 87 ? 9.194 -1.769 3.670 1.00 72.50 87 GLY A CA 1
ATOM 680 C C . GLY A 1 87 ? 9.512 -2.115 2.214 1.00 72.50 87 GLY A C 1
ATOM 681 O O . GLY A 1 87 ? 8.783 -1.750 1.289 1.00 72.50 87 GLY A O 1
ATOM 682 N N . GLY A 1 88 ? 10.639 -2.790 2.022 1.00 63.81 88 GLY A N 1
ATOM 683 C CA . GLY A 1 88 ? 11.065 -3.373 0.754 1.00 63.81 88 GLY A CA 1
ATOM 684 C C . GLY A 1 88 ? 11.546 -4.809 0.976 1.00 63.81 88 GLY A C 1
ATOM 685 O O . GLY A 1 88 ? 11.539 -5.275 2.121 1.00 63.81 88 GLY A O 1
ATOM 686 N N . PRO A 1 89 ? 11.950 -5.522 -0.089 1.00 61.66 89 PRO A N 1
ATOM 687 C CA . PRO A 1 89 ? 12.687 -6.770 0.074 1.00 61.66 89 PRO A CA 1
ATOM 688 C C . PRO A 1 89 ? 13.897 -6.550 1.006 1.00 61.66 89 PRO A C 1
ATOM 690 O O . PRO A 1 89 ? 14.437 -5.441 1.030 1.00 61.66 89 PRO A O 1
ATOM 693 N N . PRO A 1 90 ? 14.301 -7.558 1.799 1.00 64.62 90 PRO A N 1
ATOM 694 C CA . PRO A 1 90 ? 15.443 -7.430 2.700 1.00 64.62 90 PRO A CA 1
ATOM 695 C C . PRO A 1 90 ? 16.714 -7.029 1.942 1.00 64.62 90 PRO A C 1
ATOM 697 O O . PRO A 1 90 ? 16.940 -7.524 0.840 1.00 64.62 90 PRO A O 1
ATOM 700 N N . ASP A 1 91 ? 17.595 -6.245 2.570 1.00 61.25 91 ASP A N 1
ATOM 701 C CA . ASP A 1 91 ? 18.932 -5.908 2.034 1.00 61.25 91 ASP A CA 1
ATOM 702 C C . ASP A 1 91 ? 19.915 -7.107 2.055 1.00 61.25 91 ASP A C 1
ATOM 704 O O . ASP A 1 91 ? 21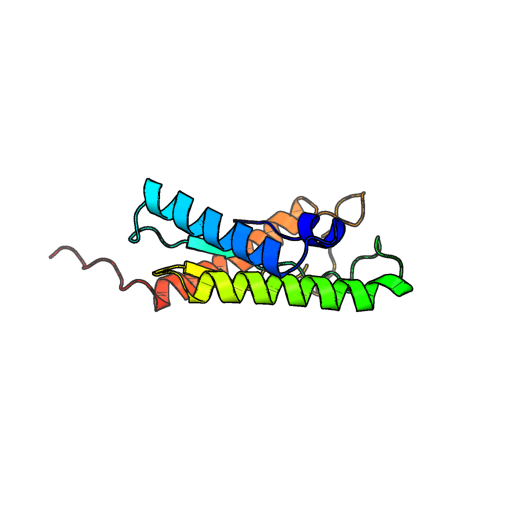.123 -6.953 1.886 1.00 61.25 91 ASP A O 1
ATOM 708 N N . LEU A 1 92 ? 19.406 -8.322 2.280 1.00 61.25 92 LEU A N 1
ATOM 709 C CA . LEU A 1 92 ? 20.162 -9.572 2.304 1.00 61.25 92 LEU A CA 1
ATOM 710 C C . LEU A 1 92 ? 20.049 -10.284 0.946 1.00 61.25 92 LEU A C 1
ATOM 712 O O . LEU A 1 92 ? 19.018 -10.155 0.283 1.00 61.25 92 LEU A O 1
ATOM 716 N N . PRO A 1 93 ? 21.044 -11.086 0.528 1.00 58.16 93 PRO A N 1
ATOM 717 C CA . PRO A 1 93 ? 20.941 -11.895 -0.685 1.00 58.16 93 PRO A CA 1
ATOM 718 C C . PRO A 1 93 ? 19.750 -12.861 -0.629 1.00 58.16 93 PRO A C 1
ATOM 720 O O . PRO A 1 93 ? 19.502 -13.494 0.397 1.00 58.16 93 PRO A O 1
ATOM 723 N N . GLY A 1 94 ? 19.023 -12.998 -1.737 1.00 68.19 94 GLY A N 1
ATOM 724 C CA . GLY A 1 94 ? 17.945 -13.973 -1.865 1.00 68.19 94 GLY A CA 1
ATOM 725 C C . GLY A 1 94 ? 17.104 -13.777 -3.121 1.00 68.19 94 GLY A C 1
ATOM 726 O O . GLY A 1 94 ? 17.046 -12.683 -3.689 1.00 68.19 94 GLY A O 1
ATOM 727 N N . ASP A 1 95 ? 16.410 -14.840 -3.523 1.00 79.25 95 ASP A N 1
ATOM 728 C CA . ASP A 1 95 ? 15.454 -14.827 -4.634 1.00 79.25 95 ASP A CA 1
ATOM 729 C C . ASP A 1 95 ? 14.145 -14.174 -4.185 1.00 79.25 95 ASP A C 1
ATOM 731 O O . ASP A 1 95 ? 13.109 -14.821 -4.038 1.00 79.25 95 ASP A O 1
ATOM 735 N N . TRP A 1 96 ? 14.191 -12.879 -3.876 1.00 84.44 96 TRP A N 1
ATOM 736 C CA . TRP A 1 96 ? 13.048 -12.141 -3.331 1.00 84.44 96 TRP A CA 1
ATOM 737 C C . TRP A 1 96 ? 11.999 -11.797 -4.376 1.00 84.44 96 TRP A C 1
ATOM 739 O O . TRP A 1 96 ? 10.852 -11.542 -4.017 1.00 84.44 96 TRP A O 1
ATOM 749 N N . LEU A 1 97 ? 12.383 -11.798 -5.650 1.00 82.69 97 LEU A N 1
ATOM 750 C CA . LEU A 1 97 ? 11.512 -11.507 -6.778 1.00 82.69 97 LEU A CA 1
ATOM 751 C C . LEU A 1 97 ? 11.176 -12.788 -7.539 1.00 82.69 97 LEU A C 1
ATOM 753 O O . LEU A 1 97 ? 11.986 -13.709 -7.625 1.00 82.69 97 LEU A O 1
ATOM 757 N N . ALA A 1 98 ? 9.970 -12.838 -8.090 1.00 86.62 98 ALA A N 1
ATOM 758 C CA . ALA A 1 98 ? 9.557 -13.871 -9.024 1.00 86.62 98 ALA A CA 1
ATOM 759 C C . ALA A 1 98 ? 10.289 -13.717 -10.373 1.00 86.62 98 ALA A C 1
ATOM 761 O O . ALA A 1 98 ? 11.026 -12.755 -10.603 1.00 86.62 98 ALA A O 1
ATOM 762 N N . ALA A 1 99 ? 10.058 -14.656 -11.295 1.00 86.00 99 ALA A N 1
ATOM 763 C CA . ALA A 1 99 ? 10.681 -14.656 -12.623 1.00 86.00 99 ALA A CA 1
ATOM 764 C C . ALA A 1 99 ? 10.390 -13.379 -13.442 1.00 86.00 99 ALA A C 1
ATOM 766 O O . ALA A 1 99 ? 11.205 -12.976 -14.268 1.00 86.00 99 ALA A O 1
ATOM 767 N N . AS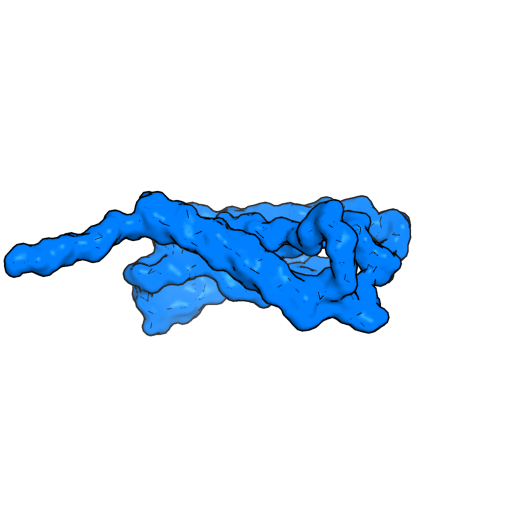P A 1 100 ? 9.267 -12.702 -13.177 1.00 83.06 100 ASP A N 1
ATOM 768 C CA . ASP A 1 100 ? 8.923 -11.410 -13.789 1.00 83.06 100 ASP A CA 1
ATOM 769 C C . ASP A 1 100 ? 9.773 -10.229 -13.281 1.00 83.06 100 ASP A C 1
ATOM 771 O O . ASP A 1 100 ? 9.709 -9.124 -13.826 1.00 83.06 100 ASP A O 1
ATOM 775 N N . ARG A 1 101 ? 10.596 -10.463 -12.250 1.00 78.00 101 ARG A N 1
ATOM 776 C CA . ARG A 1 101 ? 11.464 -9.483 -11.585 1.00 78.00 101 ARG A CA 1
ATOM 777 C C . ARG A 1 101 ? 10.710 -8.249 -11.084 1.00 78.00 101 ARG A C 1
ATOM 779 O O . ARG A 1 101 ? 11.278 -7.151 -11.025 1.00 78.00 101 ARG A O 1
ATOM 786 N N . PHE A 1 102 ? 9.438 -8.430 -10.750 1.00 77.81 102 PHE A N 1
ATOM 787 C CA . PHE A 1 102 ? 8.546 -7.380 -10.288 1.00 77.81 102 PHE A CA 1
ATOM 788 C C . PHE A 1 102 ? 7.812 -7.797 -9.015 1.00 77.81 102 PHE A C 1
ATOM 790 O O . PHE A 1 102 ? 7.905 -7.100 -8.004 1.00 77.81 102 PHE A O 1
ATOM 797 N N . HIS A 1 103 ? 7.117 -8.934 -9.037 1.00 85.06 103 HIS A N 1
ATOM 798 C CA . HIS A 1 103 ? 6.384 -9.416 -7.872 1.00 85.06 103 HIS A CA 1
ATOM 799 C C . HIS A 1 103 ? 7.319 -10.117 -6.884 1.00 85.06 103 HIS A C 1
ATOM 801 O O . HIS A 1 103 ? 8.327 -10.697 -7.298 1.00 85.06 103 HIS A O 1
ATOM 807 N N . PRO A 1 104 ? 6.999 -10.116 -5.577 1.00 86.50 104 PRO A N 1
ATOM 808 C CA . PRO A 1 104 ? 7.705 -10.960 -4.630 1.00 86.50 104 PRO A CA 1
ATOM 809 C C . PRO A 1 104 ? 7.584 -12.440 -5.018 1.00 86.50 104 PRO A C 1
ATOM 811 O O . PRO A 1 104 ? 6.512 -12.912 -5.396 1.00 86.50 104 PRO A O 1
ATOM 814 N N . SER A 1 105 ? 8.672 -13.194 -4.887 1.00 90.00 105 SER A N 1
ATOM 815 C CA . SER A 1 105 ? 8.630 -14.657 -4.960 1.00 90.00 105 SER A CA 1
ATOM 816 C C . SER A 1 105 ? 7.885 -15.233 -3.742 1.00 90.00 105 SER A C 1
ATOM 818 O O . SER A 1 105 ? 7.622 -14.507 -2.776 1.00 90.00 105 SER A O 1
ATOM 820 N N . PRO A 1 106 ? 7.613 -16.549 -3.682 1.00 90.44 106 PRO A N 1
ATOM 821 C CA . PRO A 1 106 ? 7.122 -17.176 -2.453 1.00 90.44 106 PRO A CA 1
ATOM 822 C C . PRO A 1 106 ? 8.019 -16.909 -1.231 1.00 90.44 106 PRO A C 1
ATOM 824 O O . PRO A 1 106 ? 7.520 -16.702 -0.124 1.00 90.44 106 PRO A O 1
ATOM 827 N N . ALA A 1 107 ? 9.344 -16.872 -1.413 1.00 88.50 107 ALA A N 1
ATOM 828 C CA . ALA A 1 107 ? 10.277 -16.507 -0.348 1.00 88.50 107 ALA A CA 1
ATOM 829 C C . ALA A 1 107 ? 10.175 -15.014 0.010 1.00 88.50 107 ALA A C 1
ATOM 831 O O . ALA A 1 107 ? 10.185 -14.674 1.195 1.00 88.50 107 ALA A O 1
ATOM 832 N N . GLY A 1 108 ? 9.997 -14.147 -0.992 1.00 87.69 108 GLY A N 1
ATOM 833 C CA . GLY A 1 108 ? 9.733 -12.718 -0.822 1.00 87.69 108 GLY A CA 1
ATOM 834 C C . GLY A 1 108 ? 8.472 -12.441 -0.006 1.00 87.69 108 GLY A C 1
ATOM 835 O O . GLY A 1 108 ? 8.535 -11.715 0.985 1.00 87.69 108 GLY A O 1
ATOM 836 N N . TYR A 1 109 ? 7.348 -13.081 -0.341 1.00 88.38 109 TYR A N 1
ATOM 837 C CA . TYR A 1 109 ? 6.104 -12.960 0.425 1.00 88.38 109 TYR A CA 1
ATOM 838 C C . TYR A 1 109 ? 6.254 -13.454 1.866 1.00 88.38 109 TYR A C 1
ATOM 840 O O . TYR A 1 109 ? 5.763 -12.794 2.780 1.00 88.38 109 TYR A O 1
ATOM 848 N N . ARG A 1 110 ? 6.969 -14.564 2.105 1.00 88.56 110 ARG A N 1
ATOM 849 C CA . ARG A 1 110 ? 7.246 -15.043 3.473 1.00 88.56 110 ARG A CA 1
ATOM 850 C C . ARG A 1 110 ? 8.085 -14.050 4.274 1.00 88.56 110 ARG A C 1
ATOM 852 O O . ARG A 1 110 ? 7.772 -13.781 5.432 1.00 88.56 110 ARG A O 1
ATOM 859 N N . ALA A 1 111 ? 9.144 -13.505 3.679 1.00 86.00 111 ALA A N 1
ATOM 860 C CA . ALA A 1 111 ? 9.985 -12.510 4.337 1.00 86.00 111 ALA A CA 1
ATOM 861 C C . ALA A 1 111 ? 9.193 -11.237 4.661 1.00 86.00 111 ALA A C 1
ATOM 863 O O . ALA A 1 111 ? 9.236 -10.754 5.791 1.00 86.00 111 ALA A O 1
ATOM 864 N N . TRP A 1 112 ? 8.410 -10.749 3.702 1.00 86.88 112 TRP A N 1
ATOM 865 C CA . TRP A 1 112 ? 7.564 -9.580 3.888 1.00 86.88 112 TRP A CA 1
ATOM 866 C C . TRP A 1 112 ? 6.474 -9.796 4.942 1.00 86.88 112 TRP A C 1
ATOM 868 O O . TRP A 1 112 ? 6.294 -8.956 5.821 1.00 86.88 112 TRP A O 1
ATOM 878 N N . GLY A 1 113 ? 5.810 -10.955 4.924 1.00 88.00 113 GLY A N 1
ATOM 879 C CA . GLY A 1 113 ? 4.823 -11.336 5.931 1.00 88.00 113 GLY A CA 1
ATOM 880 C C . GLY A 1 113 ? 5.398 -11.319 7.347 1.00 88.00 113 GLY A C 1
ATOM 881 O O . GLY A 1 113 ? 4.758 -10.789 8.248 1.00 88.00 113 GLY A O 1
ATOM 882 N N . ARG A 1 114 ? 6.637 -11.796 7.541 1.00 88.38 114 ARG A N 1
ATOM 883 C CA . ARG A 1 114 ? 7.327 -11.709 8.843 1.00 88.38 114 ARG A CA 1
ATOM 884 C C . ARG A 1 114 ? 7.578 -10.269 9.286 1.00 88.38 114 ARG A C 1
ATOM 886 O O . ARG A 1 114 ? 7.374 -9.959 10.454 1.00 88.38 114 ARG A O 1
ATOM 893 N N . VAL A 1 115 ? 7.982 -9.390 8.368 1.00 86.38 115 VAL A N 1
ATOM 894 C CA . VAL A 1 115 ? 8.187 -7.960 8.664 1.00 86.38 115 VAL A CA 1
ATOM 895 C C . VAL A 1 115 ? 6.871 -7.270 9.024 1.00 86.38 115 VAL A C 1
ATOM 897 O O . VAL A 1 115 ? 6.840 -6.440 9.929 1.00 86.38 115 VAL A O 1
ATOM 900 N N . LEU A 1 116 ? 5.779 -7.589 8.330 1.00 87.81 116 LEU A N 1
ATOM 901 C CA . LEU A 1 116 ? 4.464 -7.053 8.673 1.00 87.81 116 LEU A CA 1
ATOM 902 C C . LEU A 1 116 ? 3.973 -7.589 10.018 1.00 87.81 116 LEU A C 1
ATOM 904 O O . LEU A 1 116 ? 3.482 -6.805 10.822 1.00 87.81 116 LEU A O 1
ATOM 908 N N . ALA A 1 117 ? 4.133 -8.888 10.276 1.00 88.62 117 ALA A N 1
ATOM 909 C CA . ALA A 1 117 ? 3.718 -9.517 11.525 1.00 88.62 117 ALA A CA 1
ATOM 910 C C . ALA A 1 117 ? 4.446 -8.923 12.738 1.00 88.62 117 ALA A C 1
ATOM 912 O O . ALA A 1 117 ? 3.796 -8.595 13.724 1.00 88.62 117 ALA A O 1
ATOM 913 N N . SER A 1 118 ? 5.764 -8.707 12.654 1.00 87.19 118 SER A N 1
ATOM 914 C CA . SER A 1 118 ? 6.511 -8.084 13.755 1.00 87.19 118 SER A CA 1
ATOM 915 C C . SER A 1 118 ? 6.061 -6.646 14.017 1.00 87.19 118 SER A C 1
ATOM 917 O O . SER A 1 118 ? 5.856 -6.261 15.163 1.00 87.19 118 SER A O 1
ATOM 919 N N . ARG A 1 119 ? 5.825 -5.860 12.960 1.00 87.69 119 ARG A N 1
ATOM 920 C CA . ARG A 1 119 ? 5.302 -4.490 13.084 1.00 87.69 119 ARG A CA 1
ATOM 921 C C . ARG A 1 119 ? 3.885 -4.457 13.653 1.00 87.69 119 ARG A C 1
ATOM 923 O O . ARG A 1 119 ? 3.559 -3.552 14.415 1.00 87.69 119 ARG A O 1
ATOM 930 N N . LEU A 1 120 ? 3.046 -5.416 13.264 1.00 88.56 120 LEU A N 1
ATOM 931 C CA . LEU A 1 120 ? 1.696 -5.568 13.799 1.00 88.56 120 LEU A CA 1
ATOM 932 C C . LEU A 1 120 ? 1.726 -5.919 15.286 1.00 88.56 120 LEU A C 1
ATOM 934 O O . LEU A 1 120 ? 0.984 -5.294 16.031 1.00 88.56 120 LEU A O 1
ATOM 938 N N . ALA A 1 121 ? 2.601 -6.833 15.715 1.00 86.69 121 ALA A N 1
ATOM 939 C CA . ALA A 1 121 ? 2.751 -7.194 17.125 1.00 86.69 121 ALA A CA 1
ATOM 940 C C . ALA A 1 121 ? 3.077 -5.964 17.994 1.00 86.69 121 ALA A C 1
ATOM 942 O O . ALA A 1 121 ? 2.378 -5.688 18.967 1.00 86.69 121 ALA A O 1
ATOM 943 N N . THR A 1 122 ? 4.043 -5.142 17.568 1.00 83.62 122 THR A N 1
ATOM 944 C CA . THR A 1 122 ? 4.376 -3.885 18.262 1.00 83.62 122 THR A CA 1
ATOM 945 C C . THR A 1 122 ? 3.200 -2.903 18.291 1.00 83.62 122 THR A C 1
ATOM 947 O O . THR A 1 122 ? 2.966 -2.238 19.301 1.00 83.62 122 THR A O 1
ATOM 950 N N . LEU A 1 123 ? 2.434 -2.798 17.196 1.00 82.25 123 LEU A N 1
ATOM 951 C CA . LEU A 1 123 ? 1.231 -1.962 17.178 1.00 82.25 123 LEU A CA 1
ATOM 952 C C . LEU A 1 123 ? 0.176 -2.465 18.161 1.00 82.25 123 LEU A C 1
ATOM 954 O O . LEU A 1 123 ? -0.401 -1.648 18.868 1.00 82.25 123 LEU A O 1
ATOM 958 N N . THR A 1 124 ? -0.082 -3.773 18.216 1.00 78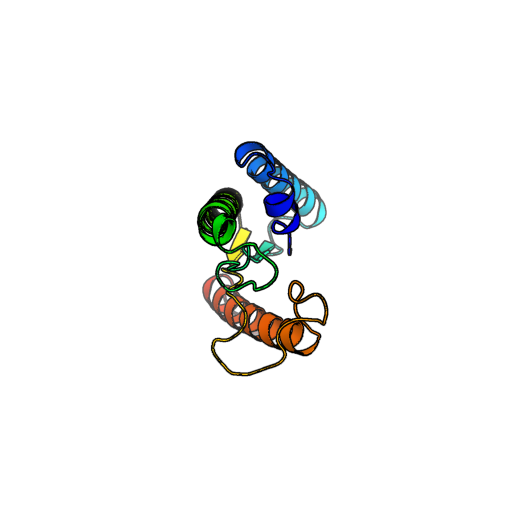.19 124 THR A N 1
ATOM 959 C CA . THR A 1 124 ? -1.085 -4.341 19.126 1.00 78.19 124 THR A CA 1
ATOM 960 C C . THR A 1 124 ? -0.698 -4.157 20.585 1.00 78.19 124 THR A C 1
ATOM 962 O O . THR A 1 124 ? -1.555 -3.779 21.369 1.00 78.19 124 THR A O 1
ATOM 965 N N . GLU A 1 125 ? 0.581 -4.309 20.932 1.00 76.12 125 GLU A N 1
ATOM 966 C CA . GLU A 1 125 ? 1.089 -4.053 22.290 1.00 76.12 125 GLU A CA 1
ATOM 967 C C . GLU A 1 125 ? 0.925 -2.584 22.712 1.00 76.12 125 GLU A C 1
ATOM 969 O O . GLU A 1 125 ? 0.718 -2.288 23.885 1.00 76.12 125 GLU A O 1
ATOM 974 N N . THR A 1 126 ? 1.004 -1.652 21.757 1.00 70.25 126 THR A N 1
ATOM 975 C CA . THR A 1 126 ? 0.892 -0.209 22.027 1.00 70.25 126 THR A CA 1
ATOM 976 C C . THR A 1 126 ? -0.560 0.279 22.013 1.00 70.25 126 THR A C 1
ATOM 978 O O . THR A 1 126 ? -0.909 1.214 22.729 1.00 70.25 126 THR A O 1
ATOM 981 N N . ALA A 1 127 ? -1.402 -0.308 21.159 1.00 68.00 127 ALA A N 1
ATOM 982 C CA . ALA A 1 127 ? -2.756 0.170 20.877 1.00 68.00 127 ALA A CA 1
ATOM 983 C C . ALA A 1 127 ? -3.862 -0.623 21.591 1.00 68.00 127 ALA A C 1
ATOM 985 O O . ALA A 1 127 ? -4.992 -0.143 21.648 1.00 68.00 127 ALA A O 1
ATOM 986 N N . CYS A 1 128 ? -3.562 -1.813 22.116 1.00 60.22 128 CYS A N 1
ATOM 987 C CA . CYS A 1 128 ? -4.504 -2.652 22.846 1.00 60.22 128 CYS A CA 1
ATOM 988 C C . CYS A 1 128 ? -3.900 -3.010 24.213 1.00 60.22 128 CYS A C 1
ATOM 990 O O . CYS A 1 128 ? -2.860 -3.669 24.248 1.00 60.22 128 CYS A O 1
ATOM 992 N N . PRO A 1 129 ? -4.509 -2.614 25.346 1.00 51.81 129 PRO A N 1
ATOM 993 C CA . PRO A 1 129 ? -4.112 -3.173 26.633 1.00 51.81 129 PRO A CA 1
ATOM 994 C C . PRO A 1 129 ? -4.315 -4.701 26.612 1.00 51.81 129 PRO A C 1
ATOM 996 O O . PRO A 1 129 ? -5.185 -5.185 25.874 1.00 51.81 129 PRO A O 1
ATOM 999 N N . PRO A 1 130 ? -3.517 -5.477 27.373 1.00 52.25 130 PRO A N 1
ATOM 1000 C CA . PRO A 1 130 ? -3.719 -6.917 27.464 1.00 52.25 130 PRO A CA 1
ATOM 1001 C C . PRO A 1 130 ? -5.157 -7.203 27.919 1.00 52.25 130 PRO A C 1
ATOM 1003 O O . PRO A 1 130 ? -5.713 -6.402 28.682 1.00 52.25 130 PRO A O 1
ATOM 1006 N N . PRO A 1 131 ? -5.775 -8.311 27.466 1.00 53.03 131 PRO A N 1
ATOM 1007 C CA . PRO A 1 131 ? -7.071 -8.712 27.995 1.00 53.03 131 PRO A CA 1
ATOM 1008 C C . PRO A 1 131 ? -6.969 -8.761 29.521 1.00 53.03 131 PRO A C 1
ATOM 1010 O O . PRO A 1 131 ? -5.973 -9.260 30.055 1.00 53.03 131 PRO A O 1
ATOM 1013 N N . ALA A 1 132 ? -7.956 -8.179 30.209 1.00 55.81 132 ALA A N 1
ATOM 1014 C CA . ALA A 1 132 ? -8.029 -8.261 31.659 1.00 55.81 132 ALA A CA 1
ATOM 1015 C C . ALA A 1 132 ? -7.925 -9.741 32.039 1.00 55.81 132 ALA A C 1
ATOM 1017 O O . ALA A 1 132 ? -8.674 -10.561 31.513 1.00 55.81 132 ALA A O 1
ATOM 1018 N N . ALA A 1 133 ? -6.937 -10.086 32.865 1.00 52.16 133 ALA A N 1
ATOM 1019 C CA . ALA A 1 133 ? -6.823 -11.438 33.378 1.00 52.16 133 ALA A CA 1
ATOM 1020 C C . ALA A 1 133 ? -8.113 -11.738 34.149 1.00 52.16 133 ALA A C 1
ATOM 1022 O O . ALA A 1 133 ? -8.440 -11.001 35.081 1.00 52.16 133 ALA A O 1
ATOM 1023 N N . ASP A 1 134 ? -8.849 -12.762 33.717 1.00 52.88 134 ASP A N 1
ATOM 1024 C CA . ASP A 1 134 ? -10.020 -13.250 34.438 1.00 52.88 134 ASP A CA 1
ATOM 1025 C C . ASP A 1 134 ? -9.595 -13.579 35.879 1.00 52.88 134 ASP A C 1
ATOM 1027 O O . ASP A 1 134 ? -8.644 -14.339 36.097 1.00 52.88 134 ASP A O 1
ATOM 1031 N N . ALA A 1 135 ? -10.251 -12.921 36.837 1.00 49.19 135 ALA A N 1
ATOM 1032 C CA . ALA A 1 135 ? -10.055 -13.081 38.277 1.00 49.19 135 ALA A CA 1
ATOM 1033 C C . ALA A 1 135 ? -10.926 -14.209 38.839 1.00 49.19 135 ALA A C 1
ATOM 1035 O O . ALA A 1 135 ? -12.067 -14.372 38.347 1.00 49.19 135 ALA A O 1
#